Protein AF-A0A6P5Y5M4-F1 (afdb_monomer)

Foldseek 3Di:
DVVVVVVVVVVVVVVVCVVVCVPPPDDPDDPDDDDDDDPPVCVCVPVVNVSVCVCCCVVCVPNPLVVVLVVCVVVDPNVVSVVCSVVVVVVVVVCCVVCVVVCVVPVDVVVVVVVVVVVVVVVVVVVVVVVVVD

Radius of gyration: 22.75 Å; Cα contacts (8 Å, |Δi|>4): 15; chains: 1; bounding box: 72×40×47 Å

Mean predicted aligned error: 16.69 Å

Organism: Durio zibethinus (NCBI:txid66656)

Sequence (134 aa):
EDEELAEVEAKLDADWKASTGTVKVGKKTDDELKKEKRPFLTQFFSPIFLKAFSIIFFGEWGDRSQIATIGLAADDNPFGVVLGGIVGQALCTTAAVLGGKSLASQISEKIVTLSSGVLFIAFGIQSFLSTVES

InterPro domains:
  IPR001727 GDT1-like [PF01169] (51-124)
  IPR001727 GDT1-like [PTHR12608] (2-128)

Secondary structure (DSSP, 8-state):
-HHHHHHHHHHHHHHHHHHHHTS----------------HHHHHT-HHHHHHHHHHHHHSTT-HHHHHHHHHHHHS-HHHHHHHHHHHHHHHHHHHHHHHHHHTTT--HHHHHHHHHHHHHHHHHHHHHHHH--

Structure (mmCIF, N/CA/C/O backbone):
data_AF-A0A6P5Y5M4-F1
#
_entry.id   AF-A0A6P5Y5M4-F1
#
loop_
_atom_site.group_PDB
_atom_site.id
_atom_site.type_symbol
_atom_site.label_atom_id
_atom_site.label_alt_id
_atom_site.label_comp_id
_atom_site.label_asym_id
_atom_site.label_entity_id
_atom_site.label_seq_id
_atom_site.pdbx_PDB_ins_code
_atom_site.Cartn_x
_atom_site.Cartn_y
_atom_site.Cartn_z
_atom_site.occupancy
_atom_site.B_iso_or_equiv
_atom_site.auth_seq_id
_atom_site.auth_comp_id
_atom_site.auth_asym_id
_atom_site.auth_atom_id
_atom_site.pdbx_PDB_model_num
ATOM 1 N N . GLU A 1 1 ? 10.545 29.789 25.506 1.00 55.34 1 GLU A N 1
ATOM 2 C CA . GLU A 1 1 ? 10.634 28.972 24.279 1.00 55.34 1 GLU A CA 1
ATOM 3 C C . GLU A 1 1 ? 9.720 27.755 24.392 1.00 55.34 1 GLU A C 1
ATOM 5 O O . GLU A 1 1 ? 8.856 27.603 23.542 1.00 55.34 1 GLU A O 1
ATOM 10 N N . ASP A 1 2 ? 9.782 26.985 25.484 1.00 55.16 2 ASP A N 1
ATOM 11 C CA . ASP A 1 2 ? 8.885 25.830 25.703 1.00 55.16 2 ASP A CA 1
ATOM 12 C C . ASP A 1 2 ? 7.390 26.189 25.814 1.00 55.16 2 ASP A C 1
ATOM 14 O O . ASP A 1 2 ? 6.531 25.431 25.375 1.00 55.16 2 ASP A O 1
ATOM 18 N N . GLU A 1 3 ? 7.067 27.365 26.361 1.00 63.69 3 GLU A N 1
ATOM 19 C CA . GLU A 1 3 ? 5.678 27.828 26.499 1.00 63.69 3 GLU A CA 1
ATOM 20 C C . GLU A 1 3 ? 5.072 28.283 25.161 1.00 63.69 3 GLU A C 1
ATOM 22 O O . GLU A 1 3 ? 3.900 28.028 24.896 1.00 63.69 3 GLU A O 1
ATOM 27 N N . GLU A 1 4 ? 5.883 28.872 24.272 1.00 54.62 4 GLU A N 1
ATOM 28 C CA . GLU A 1 4 ? 5.431 29.210 22.919 1.00 54.62 4 GLU A CA 1
ATOM 29 C C . GLU A 1 4 ? 5.224 27.945 22.090 1.00 54.62 4 GLU A C 1
ATOM 31 O O . GLU A 1 4 ? 4.201 27.836 21.422 1.00 54.62 4 GLU A O 1
ATOM 36 N N . LEU A 1 5 ? 6.131 26.961 22.190 1.00 57.94 5 LEU A N 1
ATOM 37 C CA . LEU A 1 5 ? 6.001 25.662 21.517 1.00 57.94 5 LEU A CA 1
ATOM 38 C C . LEU A 1 5 ? 4.709 24.938 21.912 1.00 57.94 5 LEU A C 1
ATOM 40 O O . LEU A 1 5 ? 4.004 24.444 21.033 1.00 57.94 5 LEU A O 1
ATOM 44 N N . ALA A 1 6 ? 4.351 24.959 23.199 1.00 72.44 6 ALA A N 1
ATOM 45 C CA . ALA A 1 6 ? 3.104 24.372 23.684 1.00 72.44 6 ALA A CA 1
ATOM 46 C C . ALA A 1 6 ? 1.856 25.070 23.106 1.00 72.44 6 ALA A C 1
ATOM 48 O O . ALA A 1 6 ? 0.859 24.409 22.804 1.00 72.44 6 ALA A O 1
ATOM 49 N N . GLU A 1 7 ? 1.901 26.393 22.907 1.00 66.44 7 GLU A N 1
ATOM 50 C CA . GLU A 1 7 ? 0.814 27.115 22.239 1.00 66.44 7 GLU A CA 1
ATOM 51 C C . GLU A 1 7 ? 0.728 26.743 20.753 1.00 66.44 7 GLU A C 1
ATOM 53 O O . GLU A 1 7 ? -0.376 26.519 20.246 1.00 66.44 7 GLU A O 1
ATOM 58 N N . VAL A 1 8 ? 1.864 26.638 20.049 1.00 65.56 8 VAL A N 1
ATOM 59 C CA . VAL A 1 8 ? 1.863 26.300 18.615 1.00 65.56 8 VAL A CA 1
ATOM 60 C C . VAL A 1 8 ? 1.364 24.877 18.385 1.00 65.56 8 VAL A C 1
ATOM 62 O O . VAL A 1 8 ? 0.565 24.663 17.474 1.00 65.56 8 VAL A O 1
ATOM 65 N N . GLU A 1 9 ? 1.766 23.923 19.229 1.00 67.81 9 GLU A N 1
ATOM 66 C CA . GLU A 1 9 ? 1.272 22.543 19.179 1.00 67.81 9 GLU A CA 1
ATOM 67 C C . GLU A 1 9 ? -0.234 22.486 19.436 1.00 67.81 9 GLU A C 1
ATOM 69 O O . GLU A 1 9 ? -0.961 21.880 18.651 1.00 67.81 9 GLU A O 1
ATOM 74 N N . ALA A 1 10 ? -0.740 23.200 20.447 1.00 73.62 10 ALA A N 1
ATOM 75 C CA . ALA A 1 10 ? -2.176 23.266 20.717 1.00 73.62 10 ALA A CA 1
ATOM 76 C C . ALA A 1 10 ? -2.970 23.879 19.547 1.00 73.62 10 ALA A C 1
ATOM 78 O O . ALA A 1 10 ? -4.090 23.447 19.253 1.00 73.62 10 ALA A O 1
ATOM 79 N N . LYS A 1 11 ? -2.391 24.867 18.854 1.00 70.75 11 LYS A N 1
ATOM 80 C CA . LYS A 1 11 ? -2.988 25.504 17.670 1.00 70.75 11 LYS A CA 1
ATOM 81 C C . LYS A 1 11 ? -2.975 24.573 16.460 1.00 70.75 11 LYS A C 1
ATOM 83 O O . LYS A 1 11 ? -3.962 24.528 15.730 1.00 70.75 11 LYS A O 1
ATOM 88 N N . LEU A 1 12 ? -1.899 23.809 16.278 1.00 63.00 12 LEU A N 1
ATOM 89 C CA . LEU A 1 12 ? -1.739 22.849 15.187 1.00 63.00 12 LEU A CA 1
ATOM 90 C C . LEU A 1 12 ? -2.658 21.632 15.376 1.00 63.00 12 LEU A C 1
ATOM 92 O O . LEU A 1 12 ? -3.279 21.189 14.413 1.00 63.00 12 LEU A O 1
ATOM 96 N N . ASP A 1 13 ? -2.848 21.162 16.612 1.00 63.25 13 ASP A N 1
ATOM 97 C CA . ASP A 1 13 ? -3.813 20.107 16.955 1.00 63.25 13 ASP A CA 1
ATOM 98 C C . ASP A 1 13 ? -5.266 20.579 16.766 1.00 63.25 13 ASP A C 1
ATOM 100 O O . ASP A 1 13 ? -6.125 19.836 16.282 1.00 63.25 13 ASP A O 1
ATOM 104 N N . ALA A 1 14 ? -5.553 21.841 17.104 1.00 68.75 14 ALA A N 1
ATOM 105 C CA . ALA A 1 14 ? -6.860 22.451 16.878 1.00 68.75 14 ALA A CA 1
ATOM 106 C C . ALA A 1 14 ? -7.166 22.632 15.383 1.00 68.75 14 ALA A C 1
ATOM 108 O O . ALA A 1 14 ? -8.289 22.345 14.966 1.00 68.75 14 ALA A O 1
ATOM 109 N N . ASP A 1 15 ? -6.186 23.050 14.578 1.00 64.31 15 ASP A N 1
ATOM 110 C CA . ASP A 1 15 ? -6.325 23.196 13.124 1.00 64.31 15 ASP A CA 1
ATOM 111 C C . ASP A 1 15 ? -6.429 21.827 12.431 1.00 64.31 15 ASP A C 1
ATOM 113 O O . ASP A 1 15 ? -7.301 21.610 11.586 1.00 64.31 15 ASP A O 1
ATOM 117 N N . TRP A 1 16 ? -5.658 20.835 12.895 1.00 55.25 16 TRP A N 1
ATOM 118 C CA . TRP A 1 16 ? -5.778 19.443 12.462 1.00 55.25 16 TRP A CA 1
ATOM 119 C C . TRP A 1 16 ? -7.155 18.862 12.793 1.00 55.25 16 TRP A C 1
ATOM 121 O O . TRP A 1 16 ? -7.779 18.246 11.926 1.00 55.25 16 TRP A O 1
ATOM 131 N N . LYS A 1 17 ? -7.680 19.097 14.007 1.00 54.25 17 LYS A N 1
ATOM 132 C CA . LYS A 1 17 ? -9.049 18.715 14.408 1.00 54.25 17 LYS A CA 1
ATOM 133 C C . LYS A 1 17 ? -10.133 19.511 13.700 1.00 54.25 17 LYS A C 1
ATOM 135 O O . LYS A 1 17 ? -11.222 18.977 13.509 1.00 54.25 17 LYS A O 1
ATOM 140 N N . ALA A 1 18 ? -9.879 20.753 13.305 1.00 54.53 18 ALA A N 1
ATOM 141 C CA . ALA A 1 18 ? -10.801 21.529 12.485 1.00 54.53 18 ALA A CA 1
ATOM 142 C C . ALA A 1 18 ? -10.851 20.965 11.059 1.00 54.53 18 ALA A C 1
ATOM 144 O O . ALA A 1 18 ? -11.945 20.761 10.535 1.00 54.53 18 ALA A O 1
ATOM 145 N N . SER A 1 19 ? -9.696 20.601 10.496 1.00 41.78 19 SER A N 1
ATOM 146 C CA . SER A 1 19 ? -9.561 20.012 9.162 1.00 41.78 19 SER A CA 1
ATOM 147 C C . SER A 1 19 ? -10.116 18.577 9.095 1.00 41.78 19 SER A C 1
ATOM 149 O O . SER A 1 19 ? -10.906 18.252 8.203 1.00 41.78 19 SER A O 1
ATOM 151 N N . THR A 1 20 ? -9.864 17.742 10.112 1.00 39.28 20 THR A N 1
ATOM 152 C CA . THR A 1 20 ? -10.529 16.427 10.268 1.00 39.28 20 THR A CA 1
ATOM 153 C C . THR A 1 20 ? -11.989 16.555 10.720 1.00 39.28 20 THR A C 1
ATOM 155 O O . THR A 1 20 ? -12.826 15.716 10.382 1.00 39.28 20 THR A O 1
ATOM 158 N N . GLY A 1 21 ? -12.344 17.643 11.403 1.00 35.84 21 GLY A N 1
ATOM 159 C CA . GLY A 1 21 ? -13.705 18.025 11.790 1.00 35.84 21 GLY A CA 1
ATOM 160 C C . GLY A 1 21 ? -14.557 18.564 10.636 1.00 35.84 21 GLY A C 1
ATOM 161 O O . GLY A 1 21 ? -15.785 18.566 10.736 1.00 35.84 21 GLY A O 1
ATOM 162 N N . THR A 1 22 ? -13.952 18.930 9.504 1.00 33.50 22 THR A N 1
ATOM 163 C CA . THR A 1 22 ? -14.637 19.088 8.207 1.00 33.50 22 THR A CA 1
ATOM 164 C C . THR A 1 22 ? -14.966 17.762 7.526 1.00 33.50 22 THR A C 1
ATOM 166 O O . THR A 1 22 ? -15.636 17.755 6.499 1.00 33.50 22 THR A O 1
ATOM 169 N N . VAL A 1 23 ? -14.664 16.625 8.160 1.00 34.50 23 VAL A N 1
ATOM 170 C CA . VAL A 1 23 ? -15.378 15.360 7.928 1.00 34.50 23 VAL A CA 1
ATOM 171 C C . VAL A 1 23 ? -16.553 15.252 8.917 1.00 34.50 23 VAL A C 1
ATOM 173 O O . VAL A 1 23 ? -16.882 14.191 9.454 1.00 34.50 23 VAL A O 1
ATOM 176 N N . LYS A 1 24 ? -17.230 16.382 9.163 1.00 36.53 24 LYS A N 1
ATOM 177 C CA . LYS A 1 24 ? -18.522 16.443 9.843 1.00 36.53 24 LYS A CA 1
ATOM 178 C C . LYS A 1 24 ? -19.512 15.570 9.079 1.00 36.53 24 LYS A C 1
ATOM 180 O O . LYS A 1 24 ? -20.019 15.915 8.017 1.00 36.53 24 LYS A O 1
ATOM 185 N N . VAL A 1 25 ? -19.798 14.424 9.690 1.00 40.66 25 VAL A N 1
ATOM 186 C CA . VAL A 1 25 ? -21.122 13.805 9.710 1.00 40.66 25 VAL A CA 1
ATOM 187 C C . VAL A 1 25 ? -22.143 14.937 9.851 1.00 40.66 25 VAL A C 1
ATOM 189 O O . VAL A 1 25 ? -22.273 15.545 10.909 1.00 40.66 25 VAL A O 1
ATOM 192 N N . GLY A 1 26 ? -22.780 15.291 8.740 1.00 31.67 26 GLY A N 1
ATOM 193 C CA . GLY A 1 26 ? -23.541 16.524 8.623 1.00 31.67 26 GLY A CA 1
ATOM 194 C C . GLY A 1 26 ? -24.663 16.395 7.610 1.00 31.67 26 GLY A C 1
ATOM 195 O O . GLY A 1 26 ? -24.621 17.043 6.575 1.00 31.67 26 GLY A O 1
ATOM 196 N N . LYS A 1 27 ? -25.668 15.575 7.928 1.00 30.00 27 LYS A N 1
ATOM 197 C CA . LYS A 1 27 ? -27.063 16.039 7.982 1.00 30.00 27 LYS A CA 1
ATOM 198 C C . LYS A 1 27 ? -27.973 14.951 8.555 1.00 30.00 27 LYS A C 1
ATOM 200 O O . LYS A 1 27 ? -28.292 13.958 7.914 1.00 30.00 27 LYS A O 1
ATOM 205 N N . LYS A 1 28 ? -28.420 15.198 9.785 1.00 38.03 28 LYS A N 1
ATOM 206 C CA . LYS A 1 28 ? -29.760 14.837 10.243 1.00 38.03 28 LYS A CA 1
ATOM 207 C C . LYS A 1 28 ? -30.716 15.838 9.580 1.00 38.03 28 LYS A C 1
ATOM 209 O O . LYS A 1 28 ? -30.899 16.934 10.102 1.00 38.03 28 LYS A O 1
ATOM 214 N N . THR A 1 29 ? -31.167 15.538 8.367 1.00 33.75 29 THR A N 1
ATOM 215 C CA . THR A 1 29 ? -32.202 16.246 7.573 1.00 33.75 29 THR A CA 1
ATOM 216 C C . THR A 1 29 ? -32.461 15.271 6.414 1.00 33.75 29 THR A C 1
ATOM 218 O O . THR A 1 29 ? -31.517 14.935 5.709 1.00 33.75 29 THR A O 1
ATOM 221 N N . ASP A 1 30 ? -33.597 14.608 6.250 1.00 34.22 30 ASP A N 1
ATOM 222 C CA . ASP A 1 30 ? -34.952 14.895 6.691 1.00 34.22 30 ASP A CA 1
ATOM 223 C C . ASP A 1 30 ? -35.709 13.577 6.901 1.00 34.22 30 ASP A C 1
ATOM 225 O O . ASP A 1 30 ? -35.512 12.592 6.185 1.00 34.22 30 ASP A O 1
ATOM 229 N N . ASP A 1 31 ? -36.563 13.593 7.918 1.00 44.22 31 ASP A N 1
ATOM 230 C CA . ASP A 1 31 ? -37.698 12.695 8.078 1.00 44.22 31 ASP A CA 1
ATOM 231 C C . ASP A 1 31 ? -38.573 12.685 6.810 1.00 44.22 31 ASP A C 1
ATOM 233 O O . ASP A 1 31 ? -38.713 13.695 6.124 1.00 44.22 31 ASP A O 1
ATOM 237 N N . GLU A 1 32 ? -39.221 11.543 6.571 1.00 45.97 32 GLU A N 1
ATOM 238 C CA . GLU A 1 32 ? -40.435 11.416 5.756 1.00 45.97 32 GLU A CA 1
ATOM 239 C C . GLU A 1 32 ? -40.351 11.832 4.279 1.00 45.97 32 GLU A C 1
ATOM 241 O O . GLU A 1 32 ? -40.921 12.840 3.883 1.00 45.97 32 GLU A O 1
ATOM 246 N N . LEU A 1 33 ? -39.816 10.971 3.402 1.00 44.41 33 LEU A N 1
ATOM 247 C CA . LEU A 1 33 ? -40.317 10.900 2.021 1.00 44.41 33 LEU A CA 1
ATOM 248 C C . LEU A 1 33 ? -40.215 9.480 1.439 1.00 44.41 33 LEU A C 1
ATOM 250 O O . LEU A 1 33 ? -39.200 9.038 0.912 1.00 44.41 33 LEU A O 1
ATOM 254 N N . LYS A 1 34 ? -41.368 8.806 1.511 1.00 38.22 34 LYS A N 1
ATOM 255 C CA . LYS A 1 34 ? -41.898 7.821 0.558 1.00 38.22 34 LYS A CA 1
ATOM 256 C C . LYS A 1 34 ? -41.068 6.566 0.259 1.00 38.22 34 LYS A C 1
ATOM 258 O O . LYS A 1 34 ? -40.220 6.489 -0.621 1.00 38.22 34 LYS A O 1
ATOM 263 N N . LYS A 1 35 ? -41.548 5.499 0.896 1.00 49.22 35 LYS A N 1
ATOM 264 C CA . LYS A 1 35 ? -41.702 4.134 0.381 1.00 49.22 35 LYS A CA 1
ATOM 265 C C . LYS A 1 35 ? -42.018 4.099 -1.128 1.00 49.22 35 LYS A C 1
ATOM 267 O O . LYS A 1 35 ? -43.181 4.079 -1.501 1.00 49.22 35 LYS A O 1
ATOM 272 N N . GLU A 1 36 ? -41.003 4.028 -1.982 1.00 55.44 36 GLU A N 1
ATOM 273 C CA . GLU A 1 36 ? -41.110 3.446 -3.326 1.00 55.44 36 GLU A CA 1
ATOM 274 C C . GLU A 1 36 ? -39.719 3.093 -3.869 1.00 55.44 36 GLU A C 1
ATOM 276 O O . GLU A 1 36 ? -38.836 3.935 -3.961 1.00 55.44 36 GLU A O 1
ATOM 281 N N . LYS A 1 37 ? -39.545 1.794 -4.155 1.00 50.28 37 LYS A N 1
ATOM 282 C CA . LYS A 1 37 ? -38.452 1.140 -4.896 1.00 50.28 37 LYS A CA 1
ATOM 283 C C . LYS A 1 37 ? -37.058 1.745 -4.691 1.00 50.28 37 LYS A C 1
ATOM 285 O O . LYS A 1 37 ? -36.626 2.586 -5.466 1.00 50.28 37 LYS A O 1
ATOM 290 N N . ARG A 1 38 ? -36.301 1.222 -3.716 1.00 55.25 38 ARG A N 1
ATOM 291 C CA . ARG A 1 38 ? -34.856 1.497 -3.603 1.00 55.25 38 ARG A CA 1
ATOM 292 C C . ARG A 1 38 ? -34.186 1.121 -4.934 1.00 55.25 38 ARG A C 1
ATOM 294 O O . ARG A 1 38 ? -34.152 -0.071 -5.248 1.00 55.25 38 ARG A O 1
ATOM 301 N N . PRO A 1 39 ? -33.690 2.075 -5.742 1.00 56.44 39 PRO A N 1
ATOM 302 C CA . PRO A 1 39 ? -32.994 1.722 -6.965 1.00 56.44 39 PRO A CA 1
ATOM 303 C C . PRO A 1 39 ? -31.682 1.053 -6.556 1.00 56.44 39 PRO A C 1
ATOM 305 O O . PRO A 1 39 ? -31.013 1.513 -5.633 1.00 56.44 39 PRO A O 1
ATOM 308 N N . PHE A 1 40 ? -31.302 -0.025 -7.235 1.00 61.09 40 PHE A N 1
ATOM 309 C CA . PHE A 1 40 ? -30.034 -0.744 -7.050 1.00 61.09 40 PHE A CA 1
ATOM 310 C C . PHE A 1 40 ? -28.808 0.197 -6.923 1.00 61.09 40 PHE A C 1
ATOM 312 O O . PHE A 1 40 ? -27.883 -0.084 -6.165 1.00 61.09 40 PHE A O 1
ATOM 319 N N . LEU A 1 41 ? -28.855 1.378 -7.559 1.00 59.06 41 LEU A N 1
ATOM 320 C CA . LEU A 1 41 ? -27.859 2.447 -7.414 1.00 59.06 41 LEU A CA 1
ATOM 321 C C . LEU A 1 41 ? -27.715 3.023 -5.994 1.00 59.06 41 LEU A C 1
ATOM 323 O O . LEU A 1 41 ? -26.603 3.359 -5.608 1.00 59.06 41 LEU A O 1
ATOM 327 N N . THR A 1 42 ? -28.779 3.111 -5.193 1.00 59.34 42 THR A N 1
ATOM 328 C CA . THR A 1 42 ? -28.685 3.579 -3.789 1.00 59.34 42 THR A CA 1
ATOM 329 C C . THR A 1 42 ? -27.981 2.580 -2.869 1.00 59.34 42 THR A C 1
ATOM 331 O O . THR A 1 42 ? -27.552 2.954 -1.782 1.00 59.34 42 THR A O 1
ATOM 334 N N . GLN A 1 43 ? -27.813 1.326 -3.307 1.00 60.09 43 GLN A N 1
ATOM 335 C CA . GLN A 1 43 ? -27.001 0.336 -2.597 1.00 60.09 43 GLN A CA 1
ATOM 336 C C . GLN A 1 43 ? -25.501 0.531 -2.880 1.00 60.09 43 GLN A C 1
ATOM 338 O O . GLN A 1 43 ? -24.696 0.462 -1.956 1.00 60.09 43 GLN A O 1
ATOM 343 N N . PHE A 1 44 ? -25.129 0.810 -4.138 1.00 61.88 44 PHE A N 1
ATOM 344 C CA . PHE A 1 44 ? -23.740 1.095 -4.530 1.00 61.88 44 PHE A CA 1
ATOM 345 C C . PHE A 1 44 ? -23.273 2.480 -4.061 1.00 61.88 44 PHE A C 1
ATOM 347 O O . PHE A 1 44 ? -22.164 2.621 -3.561 1.00 61.88 44 PHE A O 1
ATOM 354 N N . PHE A 1 45 ? -24.137 3.492 -4.138 1.00 66.31 45 PHE A N 1
ATOM 355 C CA . PHE A 1 45 ? -23.875 4.851 -3.656 1.00 66.31 45 PHE A CA 1
ATOM 356 C C . PHE A 1 45 ? -24.395 5.046 -2.227 1.00 66.31 45 PHE A C 1
ATOM 358 O O . PHE A 1 45 ? -25.071 6.027 -1.917 1.00 66.31 45 PHE A O 1
ATOM 365 N N . SER A 1 46 ? -24.089 4.099 -1.336 1.00 75.75 46 SER A N 1
ATOM 366 C CA . SER A 1 46 ? -24.297 4.318 0.095 1.00 75.75 46 SER A CA 1
ATOM 367 C C . SER A 1 46 ? -23.430 5.501 0.553 1.00 75.75 46 SER A C 1
ATOM 369 O O . SER A 1 46 ? -22.266 5.586 0.147 1.00 75.75 46 SER A O 1
ATOM 371 N N . PRO A 1 47 ? -23.926 6.394 1.430 1.00 75.00 47 PRO A N 1
ATOM 372 C CA . PRO A 1 47 ? -23.132 7.504 1.961 1.00 75.00 47 PRO A CA 1
ATOM 373 C C . PRO A 1 47 ? -21.831 7.036 2.634 1.00 75.00 47 PRO A C 1
ATOM 375 O O . PRO A 1 47 ? -20.852 7.776 2.658 1.00 75.00 47 PRO A O 1
ATOM 378 N N . ILE A 1 48 ? -21.789 5.793 3.131 1.00 80.50 48 ILE A N 1
ATOM 379 C CA . ILE A 1 48 ? -20.573 5.176 3.675 1.00 80.50 48 ILE A CA 1
ATOM 380 C C . ILE A 1 48 ? -19.569 4.854 2.561 1.00 80.50 48 ILE A C 1
ATOM 382 O O . ILE A 1 48 ? -18.391 5.174 2.706 1.00 80.50 48 ILE A O 1
ATOM 386 N N . PHE A 1 49 ? -20.020 4.254 1.453 1.00 83.31 49 PHE A N 1
ATOM 387 C CA . PHE A 1 49 ? -19.155 3.934 0.315 1.00 83.31 49 PHE A CA 1
ATOM 388 C C . PHE A 1 49 ? -18.578 5.208 -0.290 1.00 83.31 49 PHE A C 1
ATOM 390 O O . PHE A 1 49 ? -17.374 5.292 -0.486 1.00 83.31 49 PHE A O 1
ATOM 397 N N . LEU A 1 50 ? -19.413 6.228 -0.498 1.00 82.38 50 LEU A N 1
ATOM 398 C CA . LEU A 1 50 ? -18.966 7.500 -1.058 1.00 82.38 50 LEU A CA 1
ATOM 399 C C . LEU A 1 50 ? -17.971 8.216 -0.144 1.00 82.38 50 LEU A C 1
ATOM 401 O O . LEU A 1 50 ? -17.013 8.808 -0.620 1.00 82.38 50 LEU A O 1
ATOM 405 N N . LYS A 1 51 ? -18.169 8.134 1.175 1.00 81.00 51 LYS A N 1
ATOM 406 C CA . LYS A 1 51 ? -17.247 8.713 2.152 1.00 81.00 51 LYS A CA 1
ATOM 407 C C . LYS A 1 51 ? -15.901 7.992 2.168 1.00 81.00 51 LYS A C 1
ATOM 409 O O . LYS A 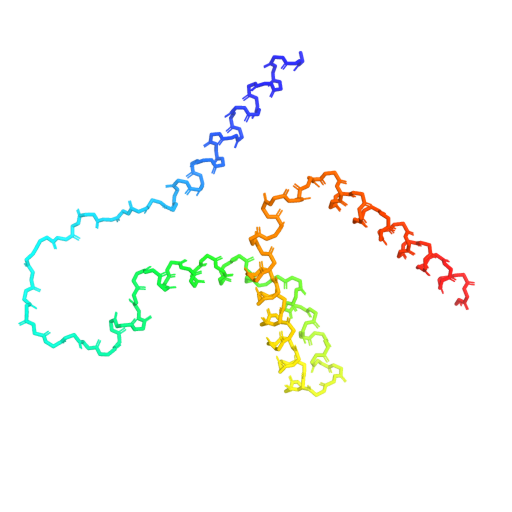1 51 ? -14.870 8.655 2.123 1.00 81.00 51 LYS A O 1
ATOM 414 N N . ALA A 1 52 ? -15.907 6.660 2.217 1.00 82.25 52 ALA A N 1
ATOM 415 C CA . ALA A 1 52 ? -14.683 5.867 2.160 1.00 82.25 52 ALA A CA 1
ATOM 416 C C . ALA A 1 52 ? -13.962 6.076 0.821 1.00 82.25 52 ALA A C 1
ATOM 418 O O . ALA A 1 52 ? -12.782 6.405 0.807 1.00 82.25 52 ALA A O 1
ATOM 419 N N . PHE A 1 53 ? -14.695 5.989 -0.291 1.00 83.69 53 PHE A N 1
ATOM 420 C CA . PHE A 1 53 ? -14.173 6.252 -1.624 1.00 83.69 53 PHE A CA 1
ATOM 421 C C . PHE A 1 53 ? -13.556 7.643 -1.714 1.00 83.69 53 PHE A C 1
ATOM 423 O O . PHE A 1 53 ? -12.414 7.734 -2.120 1.00 83.69 53 PHE A O 1
ATOM 430 N N . SER A 1 54 ? -14.236 8.709 -1.287 1.00 86.12 54 SER A N 1
ATOM 431 C CA . SER A 1 54 ? -13.672 10.062 -1.364 1.00 86.12 54 SER A CA 1
ATOM 432 C C . SER A 1 54 ? -12.412 10.234 -0.516 1.00 86.12 54 SER A C 1
ATOM 434 O O . SER A 1 54 ? -11.479 10.881 -0.972 1.00 86.12 54 SER A O 1
ATOM 436 N N . ILE A 1 55 ? -12.348 9.654 0.688 1.00 84.88 55 ILE A N 1
ATOM 437 C CA . ILE A 1 55 ? -11.149 9.741 1.540 1.00 84.88 55 ILE A CA 1
ATOM 438 C C . ILE A 1 55 ? -9.959 9.036 0.880 1.00 84.88 55 ILE A C 1
ATOM 440 O O . ILE A 1 55 ? -8.885 9.624 0.791 1.00 84.88 55 ILE A O 1
ATOM 444 N N . ILE A 1 56 ? -10.150 7.804 0.397 1.00 81.19 56 ILE A N 1
ATOM 445 C CA . ILE A 1 56 ? -9.083 7.038 -0.261 1.00 81.19 56 ILE A CA 1
ATOM 446 C C . ILE A 1 56 ? -8.730 7.667 -1.610 1.00 81.19 56 ILE A C 1
ATOM 448 O O . ILE A 1 56 ? -7.562 7.877 -1.902 1.00 81.19 56 ILE A O 1
ATOM 452 N N . PHE A 1 57 ? -9.732 8.018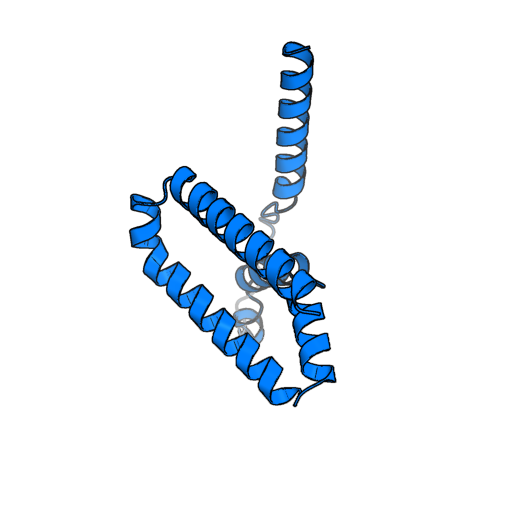 -2.415 1.00 81.06 57 PHE A N 1
ATOM 453 C CA . PHE A 1 57 ? -9.545 8.573 -3.749 1.00 81.06 57 PHE A CA 1
ATOM 454 C C . PHE A 1 57 ? -8.756 9.867 -3.695 1.00 81.06 57 PHE A C 1
ATOM 456 O O . PHE A 1 57 ? -7.767 9.948 -4.398 1.00 81.06 57 PHE A O 1
ATOM 463 N N . PHE A 1 58 ? -9.147 10.840 -2.862 1.00 83.00 58 PHE A N 1
ATOM 464 C CA . PHE A 1 58 ? -8.401 12.095 -2.729 1.00 83.00 58 PHE A CA 1
ATOM 465 C C . PHE A 1 58 ? -7.068 11.920 -2.000 1.00 83.00 58 PHE A C 1
ATOM 467 O O . PHE A 1 58 ? -6.118 12.616 -2.339 1.00 83.00 58 PHE A O 1
ATOM 474 N N . GLY A 1 59 ? -6.989 11.013 -1.022 1.00 77.56 59 GLY A N 1
ATOM 475 C CA . GLY A 1 59 ? -5.748 10.734 -0.298 1.00 77.56 59 GLY A CA 1
ATOM 476 C C . GLY A 1 59 ? -4.678 10.082 -1.174 1.00 77.56 59 GLY A C 1
ATOM 477 O O . GLY A 1 59 ? -3.500 10.378 -1.015 1.00 77.56 59 GLY A O 1
ATOM 478 N N . GLU A 1 60 ? -5.090 9.242 -2.122 1.00 77.81 60 GLU A N 1
ATOM 479 C CA . GLU A 1 60 ? -4.197 8.587 -3.079 1.00 77.81 60 GLU A CA 1
ATOM 480 C C . GLU A 1 60 ? -4.219 9.243 -4.469 1.00 77.81 60 GLU A C 1
ATOM 482 O O . GLU A 1 60 ? -3.558 8.756 -5.389 1.00 77.81 60 GLU A O 1
ATOM 487 N N . TRP A 1 61 ? -4.962 10.340 -4.668 1.00 76.38 61 TRP A N 1
ATOM 488 C CA . TRP A 1 61 ? -5.035 10.997 -5.973 1.00 76.38 61 TRP A CA 1
ATOM 489 C C . TRP A 1 61 ? -3.690 11.633 -6.303 1.00 76.38 61 TRP A C 1
ATOM 491 O O . TRP A 1 61 ? -3.279 12.603 -5.668 1.00 76.38 61 TRP A O 1
ATOM 501 N N . GLY A 1 62 ? -2.998 11.087 -7.301 1.00 68.31 62 GLY A N 1
ATOM 502 C CA . GLY A 1 62 ? -1.652 11.536 -7.640 1.00 68.31 62 GLY A CA 1
ATOM 503 C C . GLY A 1 62 ? -0.581 11.107 -6.635 1.00 68.31 62 GLY A C 1
ATOM 504 O O . GLY A 1 62 ? 0.486 11.718 -6.607 1.00 68.31 62 GLY A O 1
ATOM 505 N N . ASP A 1 63 ? -0.831 10.069 -5.829 1.00 80.88 63 ASP A N 1
ATOM 506 C CA . ASP A 1 63 ? 0.210 9.487 -4.985 1.00 80.88 63 ASP A CA 1
ATOM 507 C C . ASP A 1 63 ? 1.357 8.901 -5.830 1.00 80.88 63 ASP A C 1
ATOM 509 O O . ASP A 1 63 ? 1.216 8.540 -7.006 1.00 80.88 63 ASP A O 1
ATOM 513 N N . ARG A 1 64 ? 2.528 8.789 -5.204 1.00 73.25 64 ARG A N 1
ATOM 514 C CA . ARG A 1 64 ? 3.755 8.257 -5.798 1.00 73.25 64 ARG A CA 1
ATOM 515 C C . ARG A 1 64 ? 3.547 6.874 -6.415 1.00 73.25 64 ARG A C 1
ATOM 517 O O . ARG A 1 64 ? 4.177 6.575 -7.429 1.00 73.25 64 ARG A O 1
ATOM 524 N N . SER A 1 65 ? 2.647 6.063 -5.854 1.00 77.19 65 SER A N 1
ATOM 525 C CA . SER A 1 65 ? 2.244 4.771 -6.418 1.00 77.19 65 SER A CA 1
ATOM 526 C C . SER A 1 65 ? 1.639 4.888 -7.826 1.00 77.19 65 SER A C 1
ATOM 528 O O . SER A 1 65 ? 1.963 4.072 -8.690 1.00 77.19 65 SER A O 1
ATOM 530 N N . GLN A 1 66 ? 0.843 5.924 -8.117 1.00 78.94 66 GLN A N 1
ATOM 531 C CA . GLN A 1 66 ? 0.266 6.154 -9.449 1.00 78.94 66 GLN A CA 1
ATOM 532 C C . GLN A 1 66 ? 1.331 6.589 -10.459 1.00 78.94 66 GLN A C 1
ATOM 534 O O . GLN A 1 66 ? 1.360 6.068 -11.572 1.00 78.94 66 GLN A O 1
ATOM 539 N N . ILE A 1 67 ? 2.255 7.472 -10.065 1.00 80.00 67 ILE A N 1
ATOM 540 C CA . ILE A 1 67 ? 3.378 7.887 -10.925 1.00 80.00 67 ILE A CA 1
ATOM 541 C C . ILE A 1 67 ? 4.327 6.713 -11.203 1.00 80.00 67 ILE A C 1
ATOM 543 O O . ILE A 1 67 ? 4.751 6.529 -12.342 1.00 80.00 67 ILE A O 1
ATOM 547 N N . ALA A 1 68 ? 4.610 5.879 -10.199 1.00 79.75 68 ALA A N 1
ATOM 548 C CA . ALA A 1 68 ? 5.409 4.666 -10.365 1.00 79.75 68 ALA A CA 1
ATOM 549 C C . ALA A 1 68 ? 4.724 3.648 -11.291 1.00 79.75 68 ALA A C 1
ATOM 551 O O . ALA A 1 68 ? 5.376 3.065 -12.153 1.00 79.75 68 ALA A O 1
ATOM 552 N N . THR A 1 69 ? 3.405 3.480 -11.160 1.00 80.06 69 THR A N 1
ATOM 553 C CA . THR A 1 69 ? 2.606 2.601 -12.029 1.00 80.06 69 THR A CA 1
ATOM 554 C C . THR A 1 69 ? 2.610 3.104 -13.471 1.00 80.06 69 THR A C 1
ATOM 556 O O . THR A 1 69 ? 2.795 2.307 -14.382 1.00 80.06 69 THR A O 1
ATOM 559 N N . ILE A 1 70 ? 2.459 4.413 -13.697 1.00 77.69 70 ILE A N 1
ATOM 560 C CA . ILE A 1 70 ? 2.534 5.018 -15.037 1.00 77.69 70 ILE A CA 1
ATOM 561 C C . ILE A 1 70 ? 3.942 4.869 -15.624 1.00 77.69 70 ILE A C 1
ATOM 563 O O . ILE A 1 70 ? 4.065 4.529 -16.795 1.00 77.69 70 ILE A O 1
ATOM 567 N N . GLY A 1 71 ? 4.992 5.080 -14.825 1.00 78.12 71 GLY A N 1
ATOM 568 C CA . GLY A 1 71 ? 6.378 4.895 -15.260 1.00 78.12 71 GLY A CA 1
ATOM 569 C C . GLY A 1 71 ? 6.678 3.450 -15.661 1.00 78.12 71 GLY A C 1
ATOM 570 O O . GLY A 1 71 ? 7.230 3.215 -16.729 1.00 78.12 71 GLY A O 1
ATOM 571 N N . LEU A 1 72 ? 6.237 2.478 -14.858 1.00 73.50 72 LEU A N 1
ATOM 572 C CA . LEU A 1 72 ? 6.410 1.057 -15.165 1.00 73.50 72 LEU A CA 1
ATOM 573 C C . LEU A 1 72 ? 5.535 0.613 -16.349 1.00 73.50 72 LEU A C 1
ATOM 575 O O . LEU A 1 72 ? 5.974 -0.173 -17.175 1.00 73.50 72 LEU A O 1
ATOM 579 N N . ALA A 1 73 ? 4.313 1.138 -16.471 1.00 76.69 73 ALA A N 1
ATOM 580 C CA . ALA A 1 73 ? 3.422 0.864 -17.601 1.00 76.69 73 ALA A CA 1
ATOM 581 C C . ALA A 1 73 ? 3.854 1.551 -18.909 1.00 76.69 73 ALA A C 1
ATOM 583 O O . ALA A 1 73 ? 3.344 1.200 -19.970 1.00 76.69 73 ALA A O 1
ATOM 584 N N . ALA A 1 74 ? 4.738 2.551 -18.841 1.00 70.88 74 ALA A N 1
ATOM 585 C CA . ALA A 1 74 ? 5.346 3.176 -20.012 1.00 70.88 74 ALA A CA 1
ATOM 586 C C . ALA A 1 74 ? 6.531 2.359 -20.555 1.00 70.88 74 ALA A C 1
ATOM 588 O O . ALA A 1 74 ? 6.781 2.400 -21.758 1.00 70.88 74 ALA A O 1
ATOM 589 N N . ASP A 1 75 ? 7.229 1.624 -19.684 1.00 68.62 75 ASP A N 1
ATOM 590 C CA . ASP A 1 75 ? 8.369 0.763 -20.033 1.00 68.62 75 ASP A CA 1
ATOM 591 C C . ASP A 1 75 ? 7.931 -0.685 -20.361 1.00 68.62 75 ASP A C 1
ATOM 593 O O . ASP A 1 75 ? 8.546 -1.358 -21.186 1.00 68.62 75 ASP A O 1
ATOM 597 N N . ASP A 1 76 ? 6.822 -1.146 -19.767 1.00 68.75 76 ASP A N 1
ATOM 598 C CA . ASP A 1 76 ? 6.343 -2.535 -19.796 1.00 68.75 76 ASP A CA 1
ATOM 599 C C . ASP A 1 76 ? 4.854 -2.657 -20.198 1.00 68.75 76 ASP A C 1
ATOM 601 O O . ASP A 1 76 ? 4.157 -1.666 -20.418 1.00 68.75 76 ASP A O 1
ATOM 605 N N . ASN A 1 77 ? 4.314 -3.880 -20.301 1.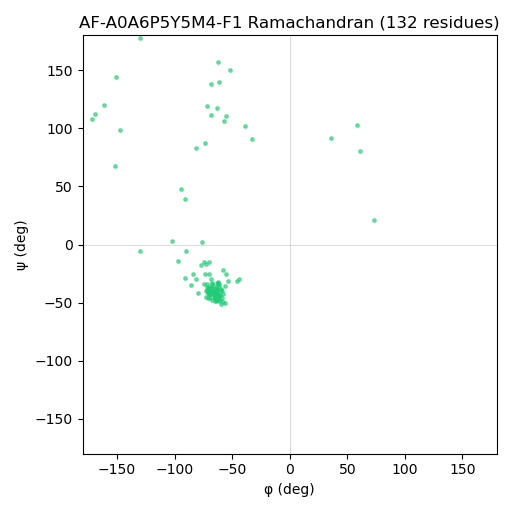00 77.62 77 ASN A N 1
ATOM 606 C CA . ASN A 1 77 ? 2.913 -4.073 -20.711 1.00 77.62 77 ASN A CA 1
ATOM 607 C C . ASN A 1 77 ? 1.922 -3.452 -19.692 1.00 77.62 77 ASN A C 1
ATOM 609 O O . ASN A 1 77 ? 1.806 -3.953 -18.565 1.00 77.62 77 ASN A O 1
ATOM 613 N N . PRO A 1 78 ? 1.108 -2.447 -20.077 1.00 76.12 78 PRO A N 1
ATOM 614 C CA . PRO A 1 78 ? 0.308 -1.658 -19.135 1.00 76.12 78 PRO A CA 1
ATOM 615 C C . PRO A 1 78 ? -0.731 -2.492 -18.375 1.00 76.12 78 PRO A C 1
ATOM 617 O O . PRO A 1 78 ? -1.009 -2.244 -17.202 1.00 76.12 78 PRO A O 1
ATOM 620 N N . PHE A 1 79 ? -1.273 -3.535 -19.008 1.00 77.56 79 PHE A N 1
ATOM 621 C CA . PHE A 1 79 ? -2.216 -4.450 -18.363 1.00 77.56 79 PHE A CA 1
ATOM 622 C C . PHE A 1 79 ? -1.572 -5.284 -17.248 1.00 77.56 79 PHE A C 1
ATOM 624 O O . PHE A 1 79 ? -2.212 -5.523 -16.224 1.00 77.56 79 PHE A O 1
ATOM 631 N N . GLY A 1 80 ? -0.318 -5.711 -17.425 1.00 81.69 80 GLY A N 1
ATOM 632 C CA . GLY A 1 80 ? 0.407 -6.501 -16.428 1.00 81.69 80 GLY A CA 1
ATOM 633 C C . GLY A 1 80 ? 0.722 -5.683 -15.180 1.00 81.69 80 GLY A C 1
ATOM 634 O O . GLY A 1 80 ? 0.517 -6.150 -14.061 1.00 81.69 80 GLY A O 1
ATOM 635 N N . VAL A 1 81 ? 1.119 -4.427 -15.378 1.00 84.12 81 VAL A N 1
ATOM 636 C CA . VAL A 1 81 ? 1.430 -3.483 -14.300 1.00 84.12 81 VAL A CA 1
ATOM 637 C C . VAL A 1 81 ? 0.191 -3.154 -13.465 1.00 84.12 81 VAL A C 1
ATOM 639 O O . VAL A 1 81 ? 0.235 -3.225 -12.237 1.00 84.12 81 VAL A O 1
ATOM 642 N N . VAL A 1 82 ? -0.945 -2.877 -14.115 1.00 83.81 82 VAL A N 1
ATOM 643 C CA . VAL A 1 82 ? -2.210 -2.601 -13.414 1.00 83.81 82 VAL A CA 1
ATOM 644 C C . VAL A 1 82 ? -2.693 -3.827 -12.637 1.00 83.81 82 VAL A C 1
ATOM 646 O O . VAL A 1 82 ? -3.047 -3.707 -11.464 1.00 83.81 82 VAL A O 1
ATOM 649 N N . LEU A 1 83 ? -2.678 -5.017 -13.248 1.00 85.88 83 LEU A N 1
ATOM 650 C CA . LEU A 1 83 ? -3.072 -6.254 -12.563 1.00 85.88 83 LEU A CA 1
ATOM 651 C C . LEU A 1 83 ? -2.158 -6.566 -11.374 1.00 85.88 83 LEU A C 1
ATOM 653 O O . LEU A 1 83 ? -2.653 -6.911 -10.300 1.00 85.88 83 LEU A O 1
ATOM 657 N N . GLY A 1 84 ? -0.846 -6.396 -11.540 1.00 85.44 84 GLY A N 1
ATOM 658 C CA . GLY A 1 84 ? 0.131 -6.563 -10.467 1.00 85.44 84 GLY A CA 1
ATOM 659 C C . GLY A 1 84 ? -0.101 -5.591 -9.310 1.00 85.44 84 GLY A C 1
ATOM 660 O O . GLY A 1 84 ? -0.120 -6.017 -8.157 1.00 85.44 84 GLY A O 1
ATOM 661 N N . GLY A 1 85 ? -0.361 -4.314 -9.606 1.00 85.00 85 GLY A N 1
ATOM 662 C CA . GLY A 1 85 ? -0.676 -3.296 -8.601 1.00 85.00 85 GLY A CA 1
ATOM 663 C C . GLY A 1 85 ? -1.954 -3.606 -7.818 1.00 85.00 85 GLY A C 1
ATOM 664 O O . GLY A 1 85 ? -1.952 -3.549 -6.588 1.00 85.00 85 GLY A O 1
ATOM 665 N N . ILE A 1 86 ? -3.026 -4.018 -8.507 1.00 86.38 86 ILE A N 1
ATOM 666 C CA . ILE A 1 86 ? -4.292 -4.408 -7.865 1.00 86.38 86 ILE A CA 1
ATOM 667 C C . ILE A 1 86 ? -4.082 -5.611 -6.941 1.00 86.38 86 ILE A C 1
ATOM 669 O O . ILE A 1 86 ? -4.514 -5.586 -5.788 1.00 86.38 86 ILE A O 1
ATOM 673 N N . VAL A 1 87 ? -3.411 -6.661 -7.423 1.00 89.88 87 VAL A N 1
ATOM 674 C CA . VAL A 1 87 ? -3.160 -7.877 -6.634 1.00 89.88 87 VAL A CA 1
ATOM 675 C C . VAL A 1 87 ? -2.247 -7.579 -5.447 1.00 89.88 87 VAL A C 1
ATOM 677 O O . VAL A 1 87 ? -2.541 -8.006 -4.331 1.00 89.88 87 VAL A O 1
ATOM 680 N N . GLY A 1 88 ? -1.177 -6.813 -5.661 1.00 88.12 88 GLY A N 1
ATOM 681 C CA . GLY A 1 88 ? -0.255 -6.406 -4.606 1.00 88.12 88 GLY A CA 1
ATOM 682 C C . GLY A 1 88 ? -0.961 -5.618 -3.506 1.00 88.12 88 GLY A C 1
ATOM 683 O O . GLY A 1 88 ? -0.814 -5.941 -2.325 1.00 88.12 88 GLY A O 1
ATOM 684 N N . GLN A 1 89 ? -1.799 -4.648 -3.879 1.00 85.25 89 GLN A N 1
ATOM 685 C CA . GLN A 1 89 ? -2.509 -3.834 -2.898 1.00 85.25 89 GLN A CA 1
ATOM 686 C C . GLN A 1 89 ? -3.628 -4.611 -2.183 1.00 85.25 89 GLN A C 1
ATOM 688 O O . GLN A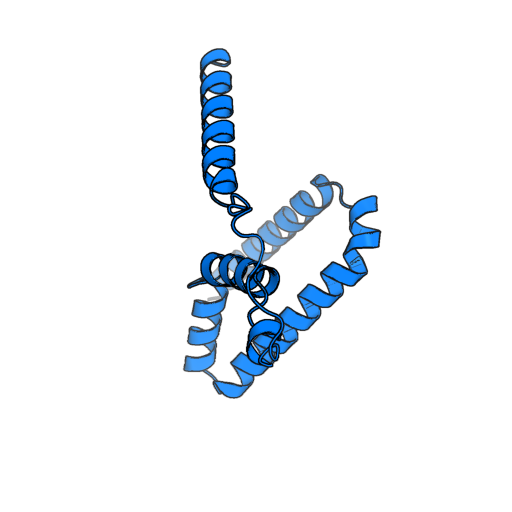 1 89 ? -3.820 -4.476 -0.971 1.00 85.25 89 GLN A O 1
ATOM 693 N N . ALA A 1 90 ? -4.325 -5.504 -2.890 1.00 87.12 90 ALA A N 1
ATOM 694 C CA . ALA A 1 90 ? -5.300 -6.400 -2.275 1.00 87.12 90 ALA A CA 1
ATOM 695 C C . ALA A 1 90 ? -4.643 -7.339 -1.248 1.00 87.12 90 ALA A C 1
ATOM 697 O O . ALA A 1 90 ? -5.176 -7.520 -0.150 1.00 87.12 90 ALA A O 1
ATOM 698 N N . LEU A 1 91 ? -3.474 -7.905 -1.569 1.00 90.62 91 LEU A N 1
ATOM 699 C CA . LEU A 1 91 ? -2.714 -8.756 -0.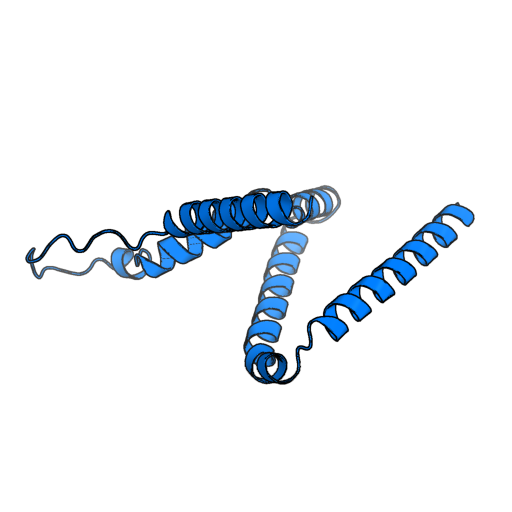651 1.00 90.62 91 LEU A CA 1
ATOM 700 C C . LEU A 1 91 ? -2.216 -7.978 0.567 1.00 90.62 91 LEU A C 1
ATOM 702 O O . LEU A 1 91 ? -2.402 -8.445 1.689 1.00 90.62 91 LEU A O 1
ATOM 706 N N . CYS A 1 92 ? -1.643 -6.790 0.362 1.00 84.88 92 CYS A N 1
ATOM 707 C CA . CYS A 1 92 ? -1.178 -5.925 1.446 1.00 84.88 92 CYS A CA 1
ATOM 708 C C . CYS A 1 92 ? -2.325 -5.570 2.403 1.00 84.88 92 CYS A C 1
ATOM 710 O O . CYS A 1 92 ? -2.228 -5.791 3.612 1.00 84.88 92 CYS A O 1
ATOM 712 N N . THR A 1 93 ? -3.459 -5.129 1.856 1.00 84.94 93 THR A N 1
ATOM 713 C CA . THR A 1 93 ? -4.654 -4.798 2.643 1.00 84.94 93 THR A CA 1
ATOM 714 C C . THR A 1 93 ? -5.188 -6.022 3.386 1.00 84.94 93 THR A C 1
ATOM 716 O O . THR A 1 93 ? -5.505 -5.941 4.571 1.00 84.94 93 THR A O 1
ATOM 719 N N . THR A 1 94 ? -5.244 -7.184 2.732 1.00 86.69 94 THR A N 1
ATOM 720 C CA . THR A 1 94 ? -5.703 -8.430 3.366 1.00 86.69 94 THR A CA 1
ATOM 721 C C . THR A 1 94 ? -4.779 -8.839 4.512 1.00 86.69 94 THR A C 1
ATOM 723 O O . THR A 1 94 ? -5.257 -9.169 5.598 1.00 86.69 94 THR A O 1
ATOM 726 N N . ALA A 1 95 ? -3.462 -8.765 4.311 1.00 83.75 95 ALA A N 1
ATOM 727 C CA . ALA A 1 95 ? -2.474 -9.038 5.348 1.00 83.75 95 ALA A CA 1
ATOM 728 C C . ALA A 1 95 ? -2.58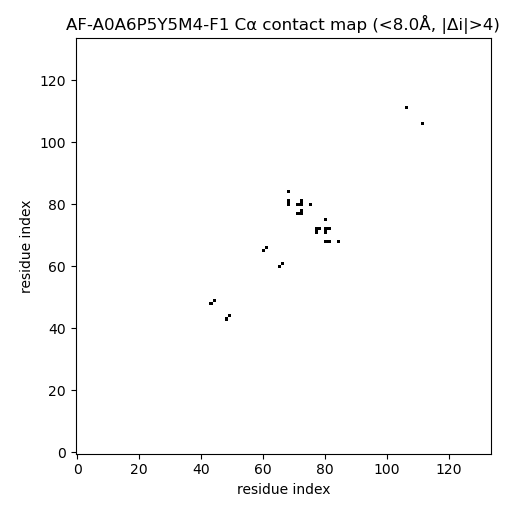9 -8.049 6.517 1.00 83.75 95 ALA A C 1
ATOM 730 O O . ALA A 1 95 ? -2.515 -8.469 7.669 1.00 83.75 95 ALA A O 1
ATOM 731 N N . ALA A 1 96 ? -2.842 -6.767 6.248 1.00 81.94 96 ALA A N 1
ATOM 732 C CA . ALA A 1 96 ? -3.055 -5.755 7.279 1.00 81.94 96 ALA A CA 1
ATOM 733 C C . ALA A 1 96 ? -4.345 -5.999 8.079 1.00 81.94 96 ALA A C 1
ATOM 735 O O . ALA A 1 96 ? -4.343 -5.877 9.301 1.00 81.94 96 ALA A O 1
ATOM 736 N N . VAL A 1 97 ? -5.439 -6.397 7.425 1.00 81.75 97 VAL A N 1
ATOM 737 C CA . VAL A 1 97 ? -6.720 -6.687 8.094 1.00 81.75 97 VAL A CA 1
ATOM 738 C C . VAL A 1 97 ? -6.639 -7.972 8.925 1.00 81.75 97 VAL A C 1
ATOM 740 O O . VAL A 1 97 ? -7.100 -7.995 10.067 1.00 81.75 97 VAL A O 1
ATOM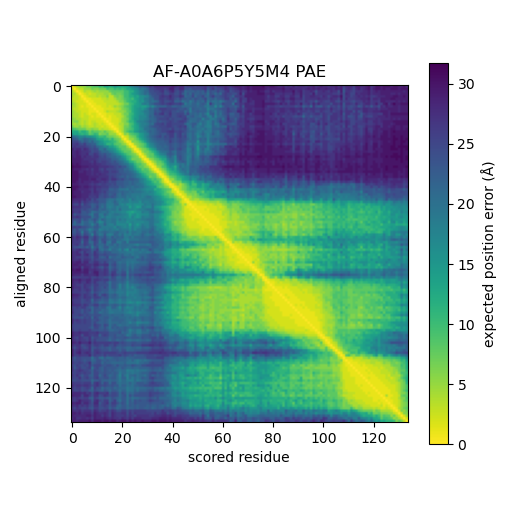 743 N N . LEU A 1 98 ? -6.020 -9.030 8.391 1.00 80.81 98 LEU A N 1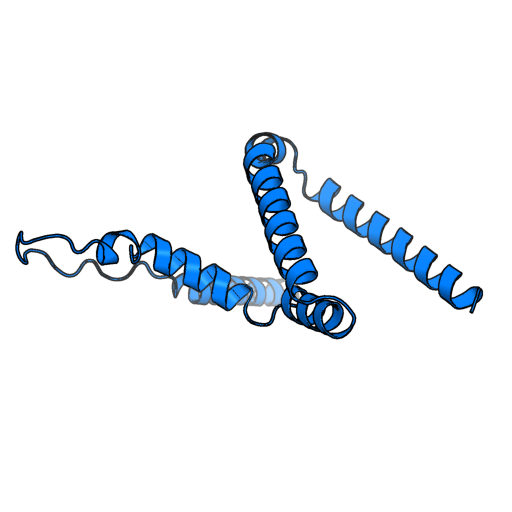
ATOM 744 C CA . LEU A 1 98 ? -5.806 -10.286 9.121 1.00 80.81 98 LEU A CA 1
ATOM 745 C C . LEU A 1 98 ? -4.789 -10.110 10.254 1.00 80.81 98 LEU A C 1
ATOM 747 O O . LEU A 1 98 ? -5.001 -10.581 11.373 1.00 80.81 98 LEU A O 1
ATOM 751 N N . GLY A 1 99 ? -3.706 -9.389 9.974 1.00 74.88 99 GLY A N 1
ATOM 752 C CA . GLY A 1 99 ? -2.661 -9.049 10.925 1.00 74.88 99 GLY A CA 1
ATOM 753 C C . GLY A 1 99 ? -3.121 -8.045 11.976 1.00 74.88 99 GLY A C 1
ATOM 754 O O . GLY A 1 99 ? -2.600 -8.078 13.081 1.00 74.88 99 GLY A O 1
ATOM 755 N N . GLY A 1 100 ? -4.126 -7.212 11.702 1.00 69.75 100 GLY A N 1
ATOM 756 C CA . GLY A 1 100 ? -4.560 -6.114 12.570 1.00 69.75 100 GLY A CA 1
ATOM 757 C C . GLY A 1 100 ? -4.930 -6.548 13.988 1.00 69.75 100 GLY A C 1
ATOM 758 O O . GLY A 1 100 ? -4.581 -5.866 14.947 1.00 69.75 100 GLY A O 1
ATOM 759 N N . LYS A 1 101 ? -5.536 -7.733 14.155 1.00 64.88 101 LYS A N 1
ATOM 760 C CA . LYS A 1 101 ? -5.815 -8.301 15.490 1.00 64.88 101 LYS A CA 1
ATOM 761 C C . LYS A 1 101 ? -4.546 -8.690 16.255 1.00 64.88 101 LYS A C 1
ATOM 763 O O . LYS A 1 101 ? -4.530 -8.596 17.476 1.00 64.88 101 LYS A O 1
ATOM 768 N N . SER A 1 102 ? -3.503 -9.125 15.552 1.00 62.44 102 SER A N 1
ATOM 769 C CA . SER A 1 102 ? -2.214 -9.501 16.142 1.00 62.44 102 SER A CA 1
ATOM 770 C C . SER A 1 102 ? -1.287 -8.289 16.316 1.00 62.44 102 SER A C 1
ATOM 772 O O . SER A 1 102 ? -0.572 -8.204 17.310 1.00 62.44 102 SER A O 1
ATOM 774 N N . LEU A 1 103 ? -1.336 -7.327 15.388 1.00 58.09 103 LEU A N 1
ATOM 775 C CA . LEU A 1 103 ? -0.585 -6.073 15.420 1.00 58.09 103 LEU A CA 1
ATOM 776 C C . LEU A 1 103 ? -1.101 -5.145 16.522 1.00 58.09 103 LEU A C 1
ATOM 778 O O . LEU A 1 103 ? -0.286 -4.581 17.240 1.00 58.09 103 LEU A O 1
ATOM 782 N N . ALA A 1 104 ? -2.415 -5.044 16.747 1.00 60.53 104 ALA A N 1
ATOM 783 C CA . ALA A 1 104 ? -2.969 -4.209 17.821 1.00 60.53 104 ALA A CA 1
ATOM 784 C C . ALA A 1 104 ? -2.455 -4.591 19.225 1.00 60.53 104 ALA A C 1
ATOM 786 O O . ALA A 1 104 ? -2.467 -3.762 20.127 1.00 60.53 104 ALA A O 1
ATOM 787 N N . SER A 1 105 ? -1.978 -5.829 19.407 1.00 59.94 105 SER A N 1
ATOM 788 C CA . SER A 1 105 ? -1.400 -6.302 20.669 1.00 59.94 105 SER A CA 1
ATOM 789 C C . SER A 1 105 ? 0.136 -6.245 20.723 1.00 59.94 105 SER A C 1
ATOM 791 O O . SER A 1 105 ? 0.686 -6.419 21.807 1.00 59.94 105 SER A O 1
ATOM 793 N N . GLN A 1 106 ? 0.833 -6.064 19.594 1.00 59.03 106 GLN A N 1
ATOM 794 C CA . GLN A 1 106 ? 2.298 -6.219 19.488 1.00 59.03 106 GLN A CA 1
ATOM 795 C C . GLN A 1 106 ? 3.010 -5.038 18.807 1.00 59.03 106 GLN A C 1
ATOM 797 O O . GLN A 1 106 ? 4.241 -5.003 18.765 1.00 59.03 106 GLN A O 1
ATOM 802 N N . ILE A 1 107 ? 2.279 -4.055 18.272 1.00 61.66 107 ILE A N 1
ATOM 803 C CA . ILE A 1 107 ? 2.872 -2.912 17.577 1.00 61.66 107 ILE A CA 1
ATOM 804 C C . ILE A 1 107 ? 3.348 -1.875 18.604 1.00 61.66 107 ILE A C 1
ATOM 806 O O . ILE A 1 107 ? 2.678 -0.911 18.955 1.00 61.66 107 ILE A O 1
ATOM 810 N N . SER A 1 108 ? 4.545 -2.093 19.141 1.00 62.72 108 SER A N 1
ATOM 811 C CA . SER A 1 108 ? 5.299 -0.994 19.733 1.00 62.72 108 SER A CA 1
ATOM 812 C C . SER A 1 108 ? 5.793 -0.128 18.578 1.00 62.72 108 SER A C 1
ATOM 814 O O . SER A 1 108 ? 6.546 -0.621 17.737 1.00 62.72 108 SER A O 1
ATOM 816 N N . GLU A 1 109 ? 5.396 1.147 18.528 1.00 68.50 109 GLU A N 1
ATOM 817 C CA . GLU A 1 109 ? 5.869 2.132 17.532 1.00 68.50 109 GLU A CA 1
ATOM 818 C C . GLU A 1 109 ? 7.395 2.083 17.346 1.00 68.50 109 GLU A C 1
ATOM 820 O O . GLU A 1 109 ? 7.911 2.245 16.243 1.00 68.50 109 GLU A O 1
ATOM 825 N N . LYS A 1 110 ? 8.122 1.735 18.415 1.00 75.19 110 LYS A N 1
ATOM 826 C CA . LYS A 1 110 ? 9.575 1.547 18.427 1.00 75.19 110 LYS A CA 1
ATOM 827 C C . LYS A 1 110 ? 10.066 0.482 17.445 1.00 75.19 110 LYS A C 1
ATOM 829 O O . LYS A 1 110 ? 11.099 0.690 16.822 1.00 75.19 110 LYS A O 1
ATOM 834 N N . ILE A 1 111 ? 9.360 -0.641 17.291 1.00 78.19 111 ILE A N 1
ATOM 835 C CA . ILE A 1 111 ? 9.774 -1.728 16.385 1.00 78.19 111 ILE A CA 1
ATOM 836 C C . ILE A 1 111 ? 9.593 -1.294 14.931 1.00 78.19 111 ILE A C 1
ATOM 838 O O . ILE A 1 111 ? 10.471 -1.539 14.108 1.00 78.19 111 ILE A O 1
ATOM 842 N N . VAL A 1 112 ? 8.493 -0.602 14.626 1.00 81.12 112 VAL A N 1
ATOM 843 C CA . VAL A 1 112 ? 8.223 -0.097 13.274 1.00 81.12 112 VAL A CA 1
ATOM 844 C C . VAL A 1 112 ? 9.271 0.942 12.883 1.00 81.12 112 VAL A C 1
ATOM 846 O O . VAL A 1 112 ? 9.906 0.789 11.841 1.00 81.12 112 VAL A O 1
ATOM 849 N N . THR A 1 113 ? 9.538 1.919 13.751 1.00 85.06 113 THR A N 1
ATOM 850 C CA . THR A 1 113 ? 10.552 2.958 13.512 1.00 85.06 113 THR A CA 1
ATOM 851 C C . THR A 1 113 ? 11.969 2.390 13.426 1.00 85.06 113 THR A C 1
ATOM 853 O O . THR A 1 113 ? 12.753 2.809 12.576 1.00 85.06 113 THR A O 1
ATOM 856 N N . LEU A 1 114 ? 12.314 1.401 14.260 1.00 87.69 114 LEU A N 1
ATOM 857 C CA . LEU A 1 114 ? 13.610 0.728 14.164 1.00 87.69 114 LEU A CA 1
ATOM 858 C C . LEU A 1 114 ? 13.725 -0.046 12.843 1.00 87.69 114 LEU A C 1
ATOM 860 O O . LEU A 1 114 ? 14.747 0.042 12.170 1.00 87.69 114 LEU A O 1
ATOM 864 N N . SER A 1 115 ? 12.677 -0.776 12.450 1.00 87.62 115 SER A N 1
ATOM 865 C CA . SER A 1 115 ? 12.683 -1.576 11.223 1.00 87.62 115 SER A CA 1
ATOM 866 C C . SER A 1 115 ? 12.817 -0.716 9.965 1.00 87.62 115 SER A C 1
ATOM 868 O O . SER A 1 115 ? 13.618 -1.048 9.092 1.00 87.62 115 SER A O 1
ATOM 870 N N . SER A 1 116 ? 12.109 0.416 9.894 1.00 84.50 116 SER A N 1
ATOM 871 C CA . SER A 1 116 ? 12.212 1.346 8.770 1.00 84.50 116 SER A CA 1
ATOM 872 C C . SER A 1 116 ? 13.576 2.030 8.736 1.00 84.50 116 SER A C 1
ATOM 874 O O . SER A 1 116 ? 14.170 2.110 7.665 1.00 84.50 116 SER A O 1
ATOM 876 N N . GLY A 1 117 ? 14.124 2.435 9.888 1.00 90.00 117 GLY A N 1
ATOM 877 C CA . GLY A 1 117 ? 15.476 2.993 9.983 1.00 90.00 117 GLY A CA 1
ATOM 878 C C . GLY A 1 117 ? 16.562 2.013 9.528 1.00 90.00 117 GLY A C 1
ATOM 879 O O . GLY A 1 117 ? 17.449 2.385 8.761 1.00 90.00 117 GLY A O 1
ATOM 880 N N . VAL A 1 118 ? 16.465 0.741 9.930 1.00 93.38 118 VAL A N 1
ATOM 881 C CA . VAL A 1 118 ? 17.396 -0.313 9.490 1.00 93.38 118 VAL A CA 1
ATOM 882 C C . VAL A 1 118 ? 17.287 -0.549 7.984 1.00 93.38 118 VAL A C 1
ATOM 884 O O . VAL A 1 118 ? 18.315 -0.589 7.307 1.00 93.38 118 VAL A O 1
ATOM 887 N N . LEU A 1 119 ? 16.069 -0.654 7.441 1.00 90.06 119 LEU A N 1
ATOM 888 C CA . LEU A 1 119 ? 15.865 -0.776 5.994 1.00 90.06 119 LEU A CA 1
ATOM 889 C C . LEU A 1 119 ? 16.425 0.435 5.241 1.00 90.06 119 LEU A C 1
ATOM 891 O O . LEU A 1 119 ? 17.024 0.272 4.182 1.00 90.06 119 LEU A O 1
ATOM 895 N N . PHE A 1 120 ? 16.268 1.638 5.792 1.00 90.50 120 PHE A N 1
ATOM 896 C CA . PHE A 1 120 ? 16.767 2.866 5.183 1.00 90.50 120 PHE A CA 1
ATOM 897 C C . PHE A 1 120 ? 18.295 2.885 5.111 1.00 90.50 120 PHE A C 1
ATOM 899 O O . PHE A 1 120 ? 18.856 3.208 4.067 1.00 90.50 120 PHE A O 1
ATOM 906 N N . ILE A 1 121 ? 18.976 2.474 6.186 1.00 92.81 121 ILE A N 1
ATOM 907 C CA . ILE A 1 121 ? 20.437 2.324 6.184 1.00 92.81 121 ILE A CA 1
ATOM 908 C C . ILE A 1 121 ? 20.863 1.237 5.192 1.00 92.81 121 ILE A C 1
ATOM 910 O O . ILE A 1 121 ? 21.802 1.454 4.430 1.00 92.81 121 ILE A O 1
ATOM 914 N N . ALA A 1 122 ? 20.166 0.099 5.150 1.00 92.38 122 ALA A N 1
ATOM 915 C CA . ALA A 1 122 ? 20.477 -0.984 4.219 1.00 92.38 122 ALA A CA 1
ATOM 916 C C . ALA A 1 122 ? 20.358 -0.538 2.752 1.00 92.38 122 ALA A C 1
ATOM 918 O O . ALA A 1 122 ? 21.288 -0.747 1.974 1.00 92.38 122 ALA A O 1
ATOM 919 N N . PHE A 1 123 ? 19.264 0.137 2.383 1.00 88.50 123 PHE A N 1
ATOM 920 C CA . PHE A 1 123 ? 19.098 0.699 1.041 1.00 88.50 123 PHE A CA 1
ATOM 921 C C . PHE A 1 123 ? 20.081 1.833 0.752 1.00 88.50 123 PHE A C 1
ATOM 923 O O . PHE A 1 123 ? 20.577 1.925 -0.366 1.00 88.50 123 PHE A O 1
ATOM 930 N N . GLY A 1 124 ? 20.413 2.665 1.741 1.00 90.19 124 GLY A N 1
ATOM 931 C CA . GLY A 1 124 ? 21.431 3.705 1.599 1.00 90.19 124 GLY A CA 1
ATOM 932 C C . GLY A 1 124 ? 22.811 3.122 1.297 1.00 90.19 124 GLY A C 1
ATOM 933 O O . GLY A 1 124 ? 23.474 3.566 0.363 1.00 90.19 124 GLY A O 1
ATOM 934 N N . ILE A 1 125 ? 23.214 2.078 2.026 1.00 92.69 125 ILE A N 1
ATOM 935 C CA . ILE A 1 125 ? 24.466 1.351 1.780 1.00 92.69 125 ILE A CA 1
ATOM 936 C C . ILE A 1 125 ? 24.427 0.663 0.415 1.00 92.69 125 ILE A C 1
ATOM 938 O O . ILE A 1 125 ? 25.391 0.765 -0.338 1.00 92.69 125 ILE A O 1
ATOM 942 N N . GLN A 1 126 ? 23.321 0.000 0.064 1.00 90.44 126 GLN A N 1
ATOM 943 C CA . GLN A 1 126 ? 23.178 -0.650 -1.238 1.00 90.44 126 GLN A CA 1
ATOM 944 C C . GLN A 1 126 ? 23.253 0.367 -2.381 1.00 90.44 126 GLN A C 1
ATOM 946 O O . GLN A 1 126 ? 23.960 0.125 -3.351 1.00 90.44 126 GLN A O 1
ATOM 951 N N . SER A 1 127 ? 22.611 1.529 -2.252 1.00 88.25 127 SER A N 1
ATOM 952 C CA . SER A 1 127 ? 22.713 2.617 -3.227 1.00 88.25 127 SER A CA 1
ATOM 953 C C . SER A 1 127 ? 24.133 3.180 -3.309 1.00 88.25 127 SER A C 1
ATOM 955 O O . SER A 1 127 ? 24.596 3.497 -4.401 1.00 88.25 127 SER A O 1
ATOM 957 N N . PHE A 1 128 ? 24.829 3.300 -2.176 1.00 89.88 128 PHE A N 1
ATOM 958 C CA . PHE A 1 128 ? 26.208 3.785 -2.130 1.00 89.88 128 PHE A CA 1
ATOM 959 C C . PHE A 1 128 ? 27.205 2.786 -2.742 1.00 89.88 128 PHE A C 1
ATOM 961 O O . PHE A 1 128 ? 28.151 3.182 -3.413 1.00 89.88 128 PHE A O 1
ATOM 968 N N . LEU A 1 129 ? 26.987 1.484 -2.560 1.00 88.44 129 LEU A N 1
ATOM 969 C CA . LEU A 1 129 ? 27.793 0.438 -3.194 1.00 88.44 129 LEU A CA 1
ATOM 970 C C . LEU A 1 129 ? 27.489 0.334 -4.691 1.00 88.44 129 LEU A C 1
ATOM 972 O O . LEU A 1 129 ? 28.413 0.311 -5.496 1.00 88.44 129 LEU A O 1
ATOM 976 N N . SER A 1 130 ? 26.209 0.351 -5.079 1.00 79.56 130 SER A N 1
ATOM 977 C CA . SER A 1 130 ? 25.806 0.339 -6.491 1.00 79.56 130 SER A CA 1
ATOM 978 C C . SER A 1 130 ? 26.301 1.571 -7.252 1.00 79.56 130 SER A C 1
ATOM 980 O O . SER A 1 130 ? 26.636 1.448 -8.424 1.00 79.56 130 SER A O 1
ATOM 982 N N . THR A 1 131 ? 26.400 2.739 -6.600 1.00 73.94 131 THR A N 1
ATOM 983 C CA . THR A 1 131 ? 26.996 3.932 -7.228 1.00 73.94 131 THR A CA 1
ATOM 984 C C . THR A 1 131 ? 28.523 3.900 -7.283 1.00 73.94 131 THR A C 1
ATOM 986 O O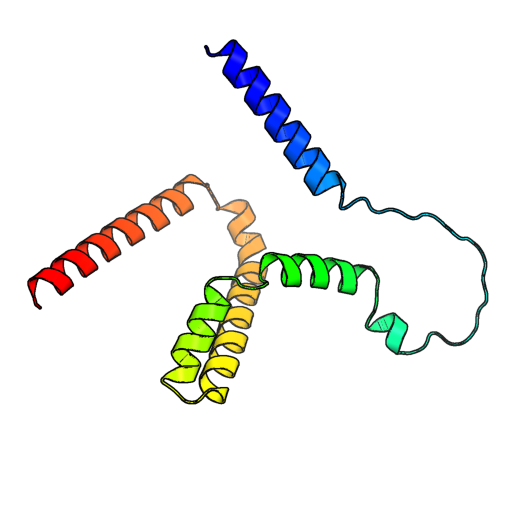 . THR A 1 131 ? 29.091 4.694 -8.019 1.00 73.94 131 THR A O 1
ATOM 989 N N . VAL A 1 132 ? 29.186 3.047 -6.494 1.00 63.09 132 VAL A N 1
ATOM 990 C CA . VAL A 1 132 ? 30.647 2.855 -6.528 1.00 63.09 132 VAL A CA 1
ATOM 991 C C . VAL A 1 132 ? 31.062 1.870 -7.622 1.00 63.09 132 VAL A C 1
ATOM 993 O O . VAL A 1 132 ? 32.193 1.925 -8.096 1.00 63.09 132 VAL A O 1
ATOM 996 N N . GLU A 1 133 ? 30.159 0.969 -8.010 1.00 57.22 133 GLU A N 1
ATOM 997 C CA . GLU A 1 133 ? 30.405 -0.053 -9.033 1.00 57.22 133 GLU A CA 1
ATOM 998 C C . GLU A 1 133 ? 30.039 0.406 -10.463 1.00 57.22 133 GLU A C 1
ATOM 1000 O O . GLU A 1 133 ? 30.326 -0.309 -11.421 1.00 57.22 133 GLU A O 1
ATOM 1005 N N . SER A 1 134 ? 29.445 1.599 -10.617 1.00 44.97 134 SER A N 1
ATOM 1006 C CA . SER A 1 134 ? 29.155 2.256 -11.911 1.00 44.97 134 SER A CA 1
ATOM 1007 C C . SER A 1 134 ? 30.104 3.421 -12.174 1.00 44.97 134 SER A C 1
ATOM 1009 O O . SER A 1 134 ? 30.498 3.598 -13.348 1.00 44.97 134 SER A O 1
#

pLDDT: mean 70.27, std 16.52, range [30.0, 93.38]

Solvent-accessible surface area (backbone atoms only — not comparable to full-atom values): 7924 Å² total; per-residue (Å²): 109,73,68,58,51,53,51,52,51,55,50,50,52,49,50,50,49,50,60,59,47,70,66,54,90,78,71,99,72,76,84,88,81,74,98,69,78,86,53,74,62,60,68,70,61,28,75,65,49,50,50,52,46,50,53,51,49,62,70,52,59,84,31,70,68,55,55,51,48,51,54,50,29,72,77,44,64,47,68,59,46,53,52,48,51,53,52,51,50,51,50,52,52,50,51,48,61,68,40,41,74,57,40,78,76,64,68,51,69,65,58,56,55,48,51,52,51,50,51,49,51,51,50,50,51,49,52,53,50,58,62,70,78,106